Protein AF-A0A194RF14-F1 (afdb_monomer_lite)

pLDDT: mean 74.89, std 20.54, range [43.81, 98.75]

Radius of gyration: 39.24 Å; chains: 1; bounding box: 74×33×107 Å

Structure (mmCIF, N/CA/C/O backbone):
data_AF-A0A194RF14-F1
#
_entry.id   AF-A0A194RF14-F1
#
loop_
_atom_site.group_PDB
_atom_site.id
_atom_site.type_symbol
_atom_site.label_atom_id
_atom_site.label_alt_id
_atom_site.label_comp_id
_atom_site.label_asym_id
_atom_site.label_entity_id
_atom_site.label_seq_id
_atom_site.pdbx_PDB_ins_code
_atom_site.Cartn_x
_atom_site.Cartn_y
_atom_site.Cartn_z
_atom_site.occupancy
_atom_site.B_iso_or_equiv
_atom_site.auth_seq_id
_atom_site.auth_comp_id
_atom_site.auth_asym_id
_atom_site.auth_atom_id
_atom_site.pdbx_PDB_model_num
ATOM 1 N N . MET A 1 1 ? -16.673 3.673 -25.251 1.00 43.94 1 MET A N 1
ATOM 2 C CA . MET A 1 1 ? -16.067 3.123 -26.483 1.00 43.94 1 MET A CA 1
ATOM 3 C C . MET A 1 1 ? -14.647 3.650 -26.541 1.00 43.94 1 MET A C 1
ATOM 5 O O . MET A 1 1 ? -14.428 4.746 -27.032 1.00 43.94 1 MET A O 1
ATOM 9 N N . TRP A 1 2 ? -13.714 2.947 -25.900 1.00 45.69 2 TRP A N 1
ATOM 10 C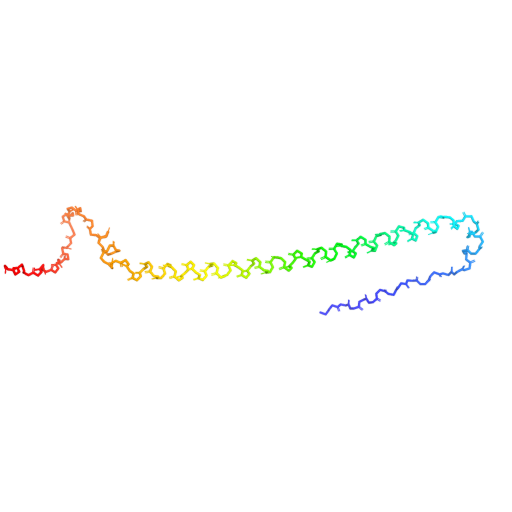 CA . TRP A 1 2 ? -12.306 3.332 -25.919 1.00 45.69 2 TRP A CA 1
ATOM 11 C C . TRP A 1 2 ? -11.752 2.933 -27.279 1.00 45.69 2 TRP A C 1
ATOM 13 O O . TRP A 1 2 ? -11.760 1.755 -27.628 1.00 45.69 2 TRP A O 1
ATOM 23 N N . ASN A 1 3 ? -11.394 3.935 -28.076 1.00 54.03 3 ASN A N 1
ATOM 24 C CA . ASN A 1 3 ? -10.799 3.735 -29.380 1.00 54.03 3 ASN A CA 1
ATOM 25 C C . ASN A 1 3 ? -9.455 3.034 -29.176 1.00 54.03 3 ASN A C 1
ATOM 27 O O . ASN A 1 3 ? -8.518 3.615 -28.631 1.00 54.03 3 ASN A O 1
ATOM 31 N N . MET A 1 4 ? -9.406 1.770 -29.583 1.00 60.00 4 MET A N 1
ATOM 32 C CA . MET A 1 4 ? -8.205 0.968 -29.736 1.00 60.00 4 MET A CA 1
ATOM 33 C C . MET A 1 4 ? -7.421 1.535 -30.917 1.00 60.00 4 MET A C 1
ATOM 35 O O . MET A 1 4 ? -7.409 0.975 -32.008 1.00 60.00 4 MET A O 1
ATOM 39 N N . MET A 1 5 ? -6.822 2.707 -30.716 1.00 58.16 5 MET A N 1
ATOM 40 C CA . MET A 1 5 ? -5.809 3.216 -31.621 1.00 58.16 5 MET A CA 1
ATOM 41 C C . MET A 1 5 ? -4.549 2.408 -31.317 1.00 58.16 5 MET A C 1
ATOM 43 O O . MET A 1 5 ? -3.731 2.772 -30.479 1.00 58.16 5 MET A O 1
ATOM 47 N N . CYS A 1 6 ? -4.447 1.235 -31.937 1.00 58.38 6 CYS A N 1
ATOM 48 C CA . CYS A 1 6 ? -3.158 0.621 -32.196 1.00 58.38 6 CYS A CA 1
ATOM 49 C C . CYS A 1 6 ? -2.379 1.626 -33.051 1.00 58.38 6 CYS A C 1
ATOM 51 O O . CYS A 1 6 ? -2.503 1.611 -34.274 1.00 58.38 6 CYS A O 1
ATOM 53 N N . ASP A 1 7 ? -1.666 2.547 -32.400 1.00 57.06 7 ASP A N 1
ATOM 54 C CA . ASP A 1 7 ? -0.708 3.442 -33.037 1.00 57.06 7 ASP A CA 1
ATOM 55 C C . ASP A 1 7 ? 0.338 2.575 -33.745 1.00 57.06 7 ASP A C 1
ATOM 57 O O . ASP A 1 7 ? 1.277 2.045 -33.150 1.00 57.06 7 ASP A O 1
ATOM 61 N N . VAL A 1 8 ? 0.106 2.364 -35.038 1.00 67.25 8 VAL A N 1
ATOM 62 C CA . VAL A 1 8 ? 1.056 1.768 -35.966 1.00 67.25 8 VAL A CA 1
ATOM 63 C C . VAL A 1 8 ? 2.238 2.722 -36.048 1.00 67.25 8 VAL A C 1
ATOM 65 O O . VAL A 1 8 ? 2.096 3.865 -36.479 1.00 67.25 8 VAL A O 1
ATOM 68 N N . MET A 1 9 ? 3.409 2.253 -35.624 1.00 73.38 9 MET A N 1
ATOM 69 C CA . MET A 1 9 ? 4.653 3.002 -35.777 1.00 73.38 9 MET A CA 1
ATOM 70 C C . MET A 1 9 ? 4.908 3.264 -37.270 1.00 73.38 9 MET A C 1
ATOM 72 O O . MET A 1 9 ? 4.862 2.315 -38.060 1.00 73.38 9 MET A O 1
ATOM 76 N N . PRO A 1 10 ? 5.175 4.512 -37.692 1.00 65.19 10 PRO A N 1
ATOM 77 C CA . PRO A 1 10 ? 5.483 4.789 -39.086 1.00 65.19 10 PRO A CA 1
ATOM 78 C C . PRO A 1 10 ? 6.799 4.105 -39.473 1.00 65.19 10 PRO A C 1
ATOM 80 O O . PRO A 1 10 ? 7.815 4.238 -38.792 1.00 65.19 10 PRO A O 1
ATOM 83 N N . THR A 1 11 ? 6.780 3.364 -40.579 1.00 62.16 11 THR A N 1
ATOM 84 C CA . THR A 1 11 ? 7.974 2.735 -41.148 1.00 62.16 11 THR A CA 1
ATOM 85 C C . THR A 1 11 ? 8.826 3.801 -41.841 1.00 62.16 11 THR A C 1
ATOM 87 O O . THR A 1 11 ? 8.368 4.465 -42.769 1.00 62.16 11 THR A O 1
ATOM 90 N N . ILE A 1 12 ? 10.061 3.986 -41.379 1.00 58.78 12 ILE A N 1
ATOM 91 C CA . ILE A 1 12 ? 11.067 4.882 -41.969 1.00 58.78 12 ILE A CA 1
ATOM 92 C C . ILE A 1 12 ? 11.776 4.192 -43.144 1.00 58.78 12 ILE A C 1
ATOM 94 O O . ILE A 1 12 ? 12.165 3.035 -43.036 1.00 58.78 12 ILE A O 1
ATOM 98 N N . SER A 1 13 ? 11.958 4.902 -44.263 1.00 63.59 13 SER A N 1
ATOM 99 C CA . SER A 1 13 ? 12.644 4.395 -45.463 1.00 63.59 13 SER A CA 1
ATOM 100 C C . SER A 1 13 ? 14.163 4.258 -45.243 1.00 63.59 13 SER A C 1
ATOM 102 O O . SER A 1 13 ? 14.835 5.246 -44.937 1.00 63.59 13 SER A O 1
ATOM 104 N N . GLU A 1 14 ? 14.714 3.055 -45.441 1.00 61.06 14 GLU A N 1
ATOM 105 C CA . GLU A 1 14 ? 16.121 2.698 -45.156 1.00 61.06 14 GLU A CA 1
ATOM 106 C C . GLU A 1 14 ? 17.161 3.308 -46.124 1.00 61.06 14 GLU A C 1
ATOM 108 O O . GLU A 1 14 ? 18.342 3.384 -45.792 1.00 61.06 14 GLU A O 1
ATOM 113 N N . ASP A 1 15 ? 16.758 3.836 -47.284 1.00 57.62 15 ASP A N 1
ATOM 114 C CA . ASP A 1 15 ? 17.706 4.215 -48.352 1.00 57.62 15 ASP A CA 1
ATOM 115 C C . ASP A 1 15 ? 18.609 5.432 -48.055 1.00 57.62 15 ASP A C 1
ATOM 117 O O . ASP A 1 15 ? 19.591 5.667 -48.755 1.00 57.62 15 ASP A O 1
ATOM 121 N N . SER A 1 16 ? 18.331 6.218 -47.009 1.00 56.00 16 SER A N 1
ATOM 122 C CA . SER A 1 16 ? 19.173 7.377 -46.650 1.00 56.00 16 SER A CA 1
ATOM 123 C C . SER A 1 16 ? 20.218 7.084 -45.567 1.00 56.00 16 SER A C 1
ATOM 125 O O . SER A 1 16 ? 21.085 7.928 -45.312 1.00 56.00 16 SER A O 1
ATOM 127 N N . ILE A 1 17 ? 20.123 5.941 -44.872 1.00 57.19 17 ILE A N 1
ATOM 128 C CA . ILE A 1 17 ? 20.907 5.682 -43.653 1.00 57.19 17 ILE A CA 1
ATOM 129 C C . ILE A 1 17 ? 22.262 5.045 -43.951 1.00 57.19 17 ILE A C 1
ATOM 131 O O . ILE A 1 17 ? 23.259 5.436 -43.348 1.00 57.19 17 ILE A O 1
ATOM 135 N N . SER A 1 18 ? 22.351 4.195 -44.976 1.00 56.62 18 SER A N 1
ATOM 136 C CA . SER A 1 18 ? 23.574 3.442 -45.277 1.00 56.62 18 SER A CA 1
ATOM 137 C C . SER A 1 18 ? 24.789 4.307 -45.651 1.00 56.62 18 SER A C 1
ATOM 139 O O . SER A 1 18 ? 25.915 3.856 -45.470 1.00 56.62 18 SER A O 1
ATOM 141 N N . GLN A 1 19 ? 24.605 5.552 -46.117 1.00 54.41 19 GLN A N 1
ATOM 142 C CA . GLN A 1 19 ? 25.721 6.468 -46.423 1.00 54.41 19 GLN A CA 1
ATOM 143 C C . GLN A 1 19 ? 26.216 7.301 -45.226 1.00 54.41 19 GLN A C 1
ATOM 145 O O . GLN A 1 19 ? 27.329 7.818 -45.282 1.00 54.41 19 GLN A O 1
ATOM 150 N N . ARG A 1 20 ? 25.434 7.420 -44.142 1.00 53.31 20 ARG A N 1
ATOM 151 C CA . ARG A 1 20 ? 25.820 8.161 -42.918 1.00 53.31 20 ARG A CA 1
ATOM 152 C C . ARG A 1 20 ? 26.208 7.253 -41.745 1.00 53.31 20 ARG A C 1
ATOM 154 O O . ARG A 1 20 ? 26.893 7.699 -40.827 1.00 53.31 20 ARG A O 1
ATOM 161 N N . SER A 1 21 ? 25.820 5.976 -41.786 1.00 53.59 21 SER A N 1
ATOM 162 C CA . SER A 1 21 ? 26.044 5.007 -40.702 1.00 53.59 21 SER A CA 1
ATOM 163 C C . SER A 1 21 ? 27.517 4.736 -40.374 1.00 53.59 21 SER A C 1
ATOM 165 O O . SER A 1 21 ? 27.817 4.326 -39.255 1.00 53.59 21 SER A O 1
ATOM 167 N N . SER A 1 22 ? 28.461 5.007 -41.283 1.00 54.09 22 SER A N 1
ATOM 168 C CA . SER A 1 22 ? 29.889 4.746 -41.040 1.00 54.09 22 SER A CA 1
ATOM 169 C C . SER A 1 22 ? 30.575 5.740 -40.090 1.00 54.09 22 SER A C 1
ATOM 171 O O . SER A 1 22 ? 31.672 5.446 -39.626 1.00 54.09 22 SER A O 1
ATOM 173 N N . GLN A 1 23 ? 29.967 6.896 -39.783 1.00 55.41 23 GLN A N 1
ATOM 174 C CA . GLN A 1 23 ? 30.468 7.827 -38.750 1.00 55.41 23 GLN A CA 1
ATOM 175 C C . GLN A 1 23 ? 29.668 7.775 -37.438 1.00 55.41 23 GLN A C 1
ATOM 177 O O . GLN A 1 23 ? 30.197 8.174 -36.408 1.00 55.41 23 GLN A O 1
ATOM 182 N N . PHE A 1 24 ? 28.445 7.234 -37.454 1.00 53.69 24 PHE A N 1
ATOM 183 C CA . PHE A 1 24 ? 27.507 7.262 -36.320 1.00 53.69 24 PHE A CA 1
ATOM 184 C C . PHE A 1 24 ? 27.477 5.960 -35.490 1.00 53.69 24 PHE A C 1
ATOM 186 O O . PHE A 1 24 ? 26.838 5.896 -34.445 1.00 53.69 24 PHE A O 1
ATOM 193 N N . SER A 1 25 ? 28.202 4.917 -35.915 1.00 59.31 25 SER A N 1
ATOM 194 C CA . SER A 1 25 ? 28.158 3.576 -35.296 1.00 59.31 25 SER A CA 1
ATOM 195 C C . SER A 1 25 ? 28.549 3.534 -33.804 1.00 59.31 25 SER A C 1
ATOM 197 O O . SER A 1 25 ? 28.192 2.591 -33.107 1.00 59.31 25 SER A O 1
ATOM 199 N N . GLY A 1 26 ? 29.293 4.526 -33.295 1.00 63.12 26 GLY A N 1
ATOM 200 C CA . GLY A 1 26 ? 29.635 4.627 -31.866 1.00 63.12 26 GLY A CA 1
ATOM 201 C C . GLY A 1 26 ? 28.554 5.294 -31.006 1.00 63.12 26 GLY A C 1
ATOM 202 O O . GLY A 1 26 ? 28.514 5.089 -29.795 1.00 63.12 26 GLY A O 1
ATOM 203 N N . GLU A 1 27 ? 27.678 6.077 -31.630 1.00 69.94 27 GLU A N 1
ATOM 204 C CA . GLU A 1 27 ? 26.600 6.817 -30.973 1.00 69.94 27 GLU A CA 1
ATOM 205 C C . GLU A 1 27 ? 25.363 5.920 -30.831 1.00 69.94 27 GLU A C 1
ATOM 207 O O . GLU A 1 27 ? 24.768 5.876 -29.756 1.00 69.94 27 GLU A O 1
ATOM 212 N N . ASP A 1 28 ? 25.061 5.101 -31.847 1.00 71.88 28 ASP A N 1
ATOM 213 C CA . ASP A 1 28 ? 23.995 4.086 -31.796 1.00 71.88 28 ASP A CA 1
ATOM 214 C C . ASP A 1 28 ? 24.190 3.103 -30.627 1.00 71.88 28 ASP A C 1
ATOM 216 O O . ASP A 1 28 ? 23.260 2.861 -29.859 1.00 71.88 28 ASP A O 1
ATOM 220 N N . ALA A 1 29 ? 25.421 2.632 -30.394 1.00 79.44 29 ALA A N 1
ATOM 221 C CA . ALA A 1 29 ? 25.739 1.775 -29.248 1.00 79.44 29 ALA A CA 1
ATOM 222 C C . ALA A 1 29 ? 25.503 2.470 -27.889 1.00 79.44 29 ALA A C 1
ATOM 224 O O . ALA A 1 29 ? 25.128 1.827 -26.907 1.00 79.44 29 ALA A O 1
ATOM 225 N N . ASN A 1 30 ? 25.700 3.792 -27.815 1.00 88.31 30 ASN A N 1
ATOM 226 C CA . ASN A 1 30 ? 25.444 4.569 -26.602 1.00 88.31 30 ASN A CA 1
ATOM 227 C C . ASN A 1 30 ? 23.937 4.705 -26.326 1.00 88.31 30 ASN A C 1
ATOM 229 O O . ASN A 1 30 ? 23.504 4.540 -25.182 1.00 88.31 30 ASN A O 1
ATOM 233 N N . PHE A 1 31 ? 23.135 4.940 -27.369 1.00 91.25 31 PHE A N 1
ATOM 234 C CA . PHE A 1 31 ? 21.674 4.996 -27.264 1.00 91.25 31 PHE A CA 1
ATOM 235 C C . PHE A 1 31 ? 21.060 3.636 -26.923 1.00 91.25 31 PHE A C 1
ATOM 237 O O . PHE A 1 31 ? 20.168 3.570 -26.075 1.00 91.25 31 PHE A O 1
ATOM 244 N N . GLU A 1 32 ? 21.556 2.551 -27.521 1.00 93.88 32 GLU A N 1
ATOM 245 C CA . GLU A 1 32 ? 21.137 1.188 -27.180 1.00 93.88 32 GLU A CA 1
ATOM 246 C C . GLU A 1 32 ? 21.409 0.877 -25.704 1.00 93.88 32 GLU A C 1
ATOM 248 O O . GLU A 1 32 ? 20.530 0.379 -25.000 1.00 93.88 32 GLU A O 1
ATOM 253 N N . GLN A 1 33 ? 22.584 1.243 -25.189 1.00 95.06 33 GLN A N 1
ATOM 254 C CA . GLN A 1 33 ? 22.926 0.992 -23.791 1.00 95.06 33 GLN A CA 1
ATOM 255 C C . GLN A 1 33 ? 22.095 1.833 -22.808 1.00 95.06 33 GLN A C 1
ATOM 257 O O . GLN A 1 33 ? 21.693 1.330 -21.755 1.00 95.06 33 GLN A O 1
ATOM 262 N N . LEU A 1 34 ? 21.774 3.083 -23.161 1.00 96.12 34 LEU A N 1
ATOM 263 C CA . LEU A 1 34 ? 20.834 3.906 -22.396 1.00 96.12 34 LEU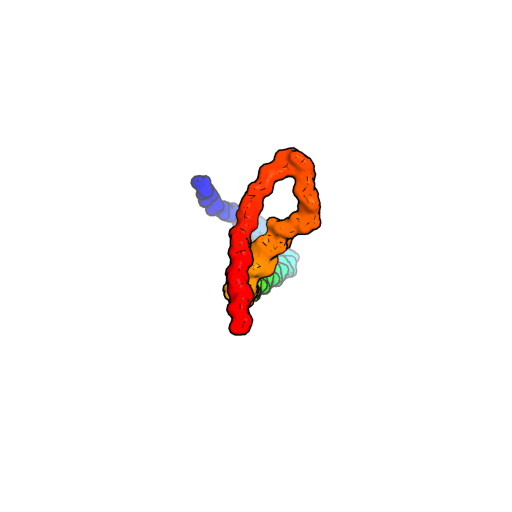 A CA 1
ATOM 264 C C . LEU A 1 34 ? 19.432 3.284 -22.383 1.00 96.12 34 LEU A C 1
ATOM 266 O O . LEU A 1 34 ? 18.787 3.251 -21.336 1.00 96.12 34 LEU A O 1
ATOM 270 N N . MET A 1 35 ? 18.968 2.774 -23.526 1.00 96.44 35 MET A N 1
ATOM 271 C CA . MET A 1 35 ? 17.671 2.109 -23.627 1.00 96.44 35 MET A CA 1
ATOM 272 C C . MET A 1 35 ? 17.611 0.874 -22.725 1.00 96.44 35 MET A C 1
ATOM 274 O O . MET A 1 35 ? 16.646 0.727 -21.980 1.00 96.44 35 MET A O 1
ATOM 278 N N . VAL A 1 36 ? 18.650 0.032 -22.731 1.00 96.75 36 VAL A N 1
ATOM 279 C CA . VAL A 1 36 ? 18.747 -1.130 -21.831 1.00 96.75 36 VAL A CA 1
ATOM 280 C C . VAL A 1 36 ? 18.697 -0.688 -20.367 1.00 96.75 36 VAL A C 1
ATOM 282 O O . VAL A 1 36 ? 17.868 -1.192 -19.614 1.00 96.75 36 VAL A O 1
ATOM 285 N N . SER A 1 37 ? 19.492 0.317 -19.978 1.00 96.75 37 SER A N 1
ATOM 286 C CA . SER A 1 37 ? 19.493 0.839 -18.601 1.00 96.75 37 SER A CA 1
ATOM 287 C C . SER A 1 37 ? 18.115 1.349 -18.171 1.00 96.75 37 SER A C 1
ATOM 289 O O . SER A 1 37 ? 17.664 1.063 -17.064 1.00 96.75 37 SER A O 1
ATOM 291 N N . MET A 1 38 ? 17.419 2.077 -19.046 1.00 98.06 38 MET A N 1
ATOM 292 C CA . MET A 1 38 ? 16.079 2.602 -18.765 1.00 98.06 38 MET A CA 1
ATOM 293 C C . MET A 1 38 ? 15.031 1.489 -18.629 1.00 98.06 38 MET A C 1
ATOM 295 O O . MET A 1 38 ? 14.137 1.584 -17.786 1.00 98.06 38 MET A O 1
ATOM 299 N N . LEU A 1 39 ? 15.126 0.430 -19.440 1.00 98.38 39 LEU A N 1
ATOM 300 C CA . LEU A 1 39 ? 14.245 -0.735 -19.330 1.00 98.38 39 LEU A CA 1
ATOM 301 C C . LEU A 1 39 ? 14.502 -1.503 -18.026 1.00 98.38 39 LEU A C 1
ATOM 303 O O . LEU A 1 39 ? 13.543 -1.833 -17.329 1.00 98.38 39 LEU A O 1
ATOM 307 N N . ASP A 1 40 ? 15.767 -1.692 -17.648 1.00 98.31 40 ASP A N 1
ATOM 308 C CA . ASP A 1 40 ? 16.148 -2.337 -16.388 1.00 98.31 40 ASP A CA 1
ATOM 309 C C . ASP A 1 40 ? 15.678 -1.532 -15.168 1.00 98.31 40 ASP A C 1
ATOM 311 O O . ASP A 1 40 ? 15.196 -2.091 -14.181 1.00 98.31 40 ASP A O 1
ATOM 315 N N . GLU A 1 41 ? 15.813 -0.205 -15.212 1.00 98.56 41 GLU A N 1
ATOM 316 C CA . GLU A 1 41 ? 15.324 0.681 -14.155 1.00 98.56 41 GLU A CA 1
ATOM 317 C C . GLU A 1 41 ? 13.802 0.643 -14.045 1.00 98.56 41 GLU A C 1
ATOM 319 O O . GLU A 1 41 ? 13.275 0.525 -12.936 1.00 98.56 41 GLU A O 1
ATOM 324 N N . ARG A 1 42 ? 13.085 0.670 -15.174 1.00 98.25 42 ARG A N 1
ATOM 325 C CA . ARG A 1 42 ? 11.632 0.478 -15.190 1.00 98.25 42 ARG A CA 1
ATOM 326 C C . ARG A 1 42 ? 11.257 -0.856 -14.550 1.00 98.25 42 ARG A C 1
ATOM 328 O O . ARG A 1 42 ? 10.353 -0.878 -13.719 1.00 98.25 42 ARG A O 1
ATOM 335 N N . ASP A 1 43 ? 11.932 -1.944 -14.906 1.00 98.56 43 ASP A N 1
ATOM 336 C CA . ASP A 1 43 ? 11.613 -3.276 -14.386 1.00 98.56 43 ASP A CA 1
ATOM 337 C C . ASP A 1 43 ? 11.862 -3.356 -12.871 1.00 98.56 43 ASP A C 1
ATOM 339 O O . ASP A 1 43 ? 11.006 -3.847 -12.132 1.00 98.56 43 ASP A O 1
ATOM 343 N N . LYS A 1 44 ? 12.951 -2.754 -12.375 1.00 98.56 44 LYS A N 1
ATOM 344 C CA . LYS A 1 44 ? 13.206 -2.598 -10.929 1.00 98.56 44 LYS A CA 1
ATOM 345 C C . LYS A 1 44 ? 12.127 -1.775 -10.226 1.00 98.56 44 LYS A C 1
ATOM 347 O O . LYS A 1 44 ? 11.711 -2.124 -9.122 1.00 98.56 44 LYS A O 1
ATOM 352 N N . LEU A 1 45 ? 11.676 -0.678 -10.836 1.00 98.75 45 LEU A N 1
ATOM 353 C CA . LEU A 1 45 ? 10.614 0.161 -10.274 1.00 98.75 45 LEU A CA 1
ATOM 354 C C . LEU A 1 45 ? 9.274 -0.578 -10.232 1.00 98.75 45 LEU A C 1
ATOM 356 O O . LEU A 1 45 ? 8.546 -0.454 -9.248 1.00 98.75 45 LEU A O 1
ATOM 360 N N . VAL A 1 46 ? 8.955 -1.359 -11.265 1.00 98.69 46 VAL A N 1
ATOM 361 C CA . VAL A 1 46 ? 7.745 -2.191 -11.306 1.00 98.69 46 VAL A CA 1
ATOM 362 C C . VAL A 1 46 ? 7.784 -3.259 -10.216 1.00 98.69 46 VAL A C 1
ATOM 364 O O . VAL A 1 46 ? 6.771 -3.461 -9.547 1.00 98.69 46 VAL A O 1
ATOM 367 N N . GLU A 1 47 ? 8.931 -3.901 -9.995 1.00 98.56 47 GLU A N 1
ATOM 368 C CA . GLU A 1 47 ? 9.071 -4.893 -8.926 1.00 98.56 47 GLU A CA 1
ATOM 369 C C . GLU A 1 47 ? 8.933 -4.251 -7.538 1.00 98.56 47 GLU A C 1
ATOM 371 O O . GLU A 1 47 ? 8.106 -4.679 -6.737 1.00 98.56 47 GLU A O 1
ATOM 376 N N . SER A 1 48 ? 9.618 -3.131 -7.294 1.00 98.44 48 SER A N 1
ATOM 377 C CA . SER A 1 48 ? 9.487 -2.359 -6.048 1.00 98.44 48 SER A CA 1
ATOM 378 C C . SER A 1 48 ? 8.045 -1.890 -5.790 1.00 98.44 48 SER A C 1
ATOM 380 O O . SER A 1 48 ? 7.541 -1.938 -4.663 1.00 98.44 48 SER A O 1
ATOM 382 N N . LEU A 1 49 ? 7.322 -1.483 -6.838 1.00 98.75 49 LEU A N 1
ATOM 383 C CA . LEU A 1 49 ? 5.908 -1.131 -6.726 1.00 98.75 49 LEU A CA 1
ATOM 384 C C . LEU A 1 49 ? 5.052 -2.337 -6.310 1.00 98.75 49 LEU A C 1
ATOM 386 O O . LEU A 1 49 ? 4.172 -2.193 -5.464 1.00 98.75 49 LEU A O 1
ATOM 390 N N . ARG A 1 50 ? 5.313 -3.524 -6.864 1.00 98.69 50 ARG A N 1
ATOM 391 C CA . ARG A 1 50 ? 4.597 -4.751 -6.480 1.00 98.69 50 ARG A CA 1
ATOM 392 C C . ARG A 1 50 ? 4.880 -5.144 -5.035 1.00 98.69 50 ARG A C 1
ATOM 394 O O . ARG A 1 50 ? 3.935 -5.375 -4.284 1.00 98.69 50 ARG A O 1
ATOM 401 N N . GLU A 1 51 ? 6.144 -5.128 -4.620 1.00 98.62 51 GLU A N 1
ATOM 402 C CA . GLU A 1 51 ? 6.538 -5.424 -3.237 1.00 98.62 51 GLU A CA 1
ATOM 403 C C . GLU A 1 51 ? 5.890 -4.449 -2.240 1.00 98.62 51 GLU A C 1
ATOM 405 O O . GLU A 1 51 ? 5.393 -4.841 -1.182 1.00 98.62 51 GLU A O 1
ATOM 410 N N . THR A 1 52 ? 5.861 -3.152 -2.562 1.00 98.56 52 THR A N 1
ATOM 411 C CA . THR A 1 52 ? 5.219 -2.150 -1.696 1.00 98.56 52 THR A CA 1
ATOM 412 C C . THR A 1 52 ? 3.703 -2.327 -1.621 1.00 98.56 52 THR A C 1
ATOM 414 O O . THR A 1 52 ? 3.139 -2.164 -0.537 1.00 98.56 52 THR A O 1
ATOM 417 N N . GLN A 1 53 ? 3.045 -2.705 -2.720 1.00 98.69 53 GLN A N 1
ATOM 418 C CA . GLN A 1 53 ? 1.615 -3.032 -2.738 1.00 98.69 53 GLN A CA 1
ATOM 419 C C . GLN A 1 53 ? 1.293 -4.273 -1.898 1.00 98.69 53 GLN A C 1
ATOM 421 O O . GLN A 1 53 ? 0.317 -4.256 -1.147 1.00 98.69 53 GLN A O 1
ATOM 426 N N . GLU A 1 54 ? 2.117 -5.319 -1.965 1.00 98.69 54 GLU A N 1
ATOM 427 C CA . GLU A 1 54 ? 1.956 -6.517 -1.133 1.00 98.69 54 GLU A CA 1
ATOM 428 C C . GLU A 1 54 ? 2.091 -6.177 0.358 1.00 98.69 54 GLU A C 1
ATOM 430 O O . GLU A 1 54 ? 1.204 -6.483 1.157 1.00 98.69 54 GLU A O 1
ATOM 435 N N . ARG A 1 55 ? 3.139 -5.431 0.730 1.00 98.38 55 ARG A N 1
ATOM 436 C CA . ARG A 1 55 ? 3.347 -4.969 2.114 1.00 98.38 55 ARG A CA 1
ATOM 437 C C . ARG A 1 55 ? 2.211 -4.084 2.626 1.00 98.38 55 ARG A C 1
ATOM 439 O O . ARG A 1 55 ? 1.881 -4.129 3.817 1.00 98.38 55 ARG A O 1
ATOM 446 N N . LEU A 1 56 ? 1.637 -3.254 1.754 1.00 98.69 56 LEU A N 1
ATOM 447 C CA . LEU A 1 56 ? 0.467 -2.444 2.080 1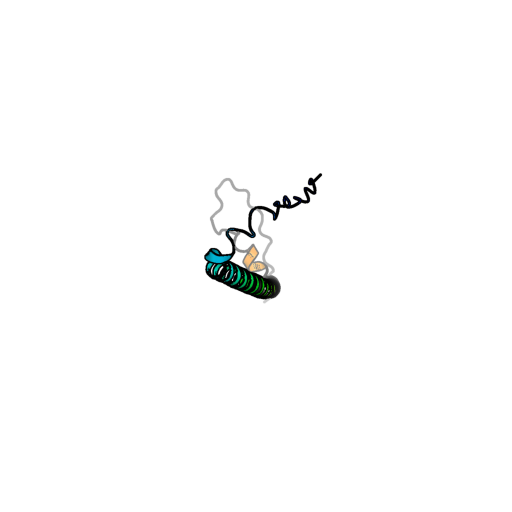.00 98.69 56 LEU A CA 1
ATOM 448 C C . LEU A 1 56 ? -0.743 -3.340 2.358 1.00 98.69 56 LEU A C 1
ATOM 450 O O . LEU A 1 56 ? -1.358 -3.197 3.412 1.00 98.69 56 LEU A O 1
ATOM 454 N N . ASN A 1 57 ? -1.032 -4.295 1.472 1.00 98.62 57 ASN A N 1
ATOM 455 C CA . ASN A 1 57 ? -2.136 -5.238 1.639 1.00 98.62 57 ASN A CA 1
ATOM 456 C C . ASN A 1 57 ? -2.012 -6.043 2.947 1.00 98.62 57 ASN A C 1
ATOM 458 O O . ASN A 1 57 ? -2.973 -6.134 3.711 1.00 98.62 57 ASN A O 1
ATOM 462 N N . ASP A 1 58 ? -0.819 -6.542 3.272 1.00 98.62 58 ASP A N 1
ATOM 463 C CA . ASP A 1 58 ? -0.555 -7.219 4.549 1.00 98.62 58 ASP A CA 1
ATOM 464 C C . ASP A 1 58 ? -0.842 -6.319 5.758 1.00 98.62 58 ASP A C 1
ATOM 466 O O . ASP A 1 58 ? -1.400 -6.759 6.769 1.00 98.62 58 ASP A O 1
ATOM 470 N N . SER A 1 59 ? -0.470 -5.042 5.663 1.00 98.38 59 SER A N 1
ATOM 471 C CA . SER A 1 59 ? -0.715 -4.065 6.726 1.00 98.38 59 SER A CA 1
ATOM 472 C C . SER A 1 59 ? -2.207 -3.759 6.878 1.00 98.38 59 SER A C 1
ATOM 474 O O . SER A 1 59 ? -2.691 -3.655 8.005 1.00 98.38 59 SER A O 1
ATOM 476 N N . GLU A 1 60 ? -2.956 -3.673 5.777 1.00 98.69 60 GLU A N 1
ATOM 477 C CA . GLU A 1 60 ? -4.413 -3.500 5.791 1.00 98.69 60 GLU A CA 1
ATOM 478 C C . GLU A 1 60 ? -5.138 -4.706 6.400 1.00 98.69 60 GLU A C 1
ATOM 480 O O . GLU A 1 60 ? -6.111 -4.533 7.138 1.00 98.69 60 GLU A O 1
ATOM 485 N N . VAL A 1 61 ? -4.673 -5.929 6.128 1.00 98.62 61 VAL A N 1
ATOM 486 C CA . VAL A 1 61 ? -5.214 -7.142 6.762 1.00 98.62 61 VAL A CA 1
ATOM 487 C C . VAL A 1 61 ? -4.991 -7.093 8.273 1.00 98.62 61 VAL A C 1
ATOM 489 O O . VAL A 1 61 ? -5.946 -7.246 9.036 1.00 98.62 61 VAL A O 1
ATOM 492 N N . ARG A 1 62 ? -3.764 -6.786 8.714 1.00 98.38 62 ARG A N 1
ATOM 493 C CA . ARG A 1 62 ? -3.444 -6.643 10.145 1.00 98.38 62 ARG A CA 1
ATOM 494 C C . ARG A 1 62 ? -4.270 -5.550 10.814 1.00 98.38 62 ARG A C 1
ATOM 496 O O . ARG A 1 62 ? -4.746 -5.753 11.928 1.00 98.38 62 ARG A O 1
ATOM 503 N N . LEU A 1 63 ? -4.466 -4.416 10.140 1.00 98.50 63 LEU A N 1
ATOM 504 C CA . LEU A 1 63 ? -5.320 -3.335 10.629 1.00 98.50 63 LEU A CA 1
ATOM 505 C C . LEU A 1 63 ? -6.738 -3.852 10.901 1.00 98.50 63 LEU A C 1
ATOM 507 O O . LEU A 1 63 ? -7.241 -3.677 12.008 1.00 98.50 63 LEU A O 1
ATOM 511 N N . LYS A 1 64 ? -7.349 -4.547 9.933 1.00 98.56 64 LYS A N 1
ATOM 512 C CA . LYS A 1 64 ? -8.702 -5.108 10.080 1.00 98.56 64 LYS A CA 1
ATOM 513 C C . LYS A 1 64 ? -8.799 -6.087 11.246 1.00 98.56 64 LYS A C 1
ATOM 515 O O . LYS A 1 64 ? -9.824 -6.129 11.921 1.00 98.56 64 LYS A O 1
ATOM 520 N N . ASP A 1 65 ? -7.767 -6.889 11.487 1.00 98.38 65 ASP A N 1
ATOM 521 C CA . ASP A 1 65 ? -7.770 -7.835 12.604 1.00 98.38 65 ASP A CA 1
ATOM 522 C C . ASP A 1 65 ? -7.666 -7.121 13.958 1.00 98.38 65 ASP A C 1
ATOM 524 O O . ASP A 1 65 ? -8.460 -7.407 14.856 1.00 98.38 65 ASP A O 1
ATOM 528 N N . VAL A 1 66 ? -6.804 -6.106 14.073 1.00 98.31 66 VAL A N 1
ATOM 529 C CA . VAL A 1 66 ? -6.727 -5.252 15.271 1.00 98.31 66 VAL A CA 1
ATOM 530 C C . VAL A 1 66 ? -8.040 -4.494 15.510 1.00 98.31 66 VAL A C 1
ATOM 532 O O . VAL A 1 66 ? -8.477 -4.353 16.652 1.00 98.31 66 VAL A O 1
ATOM 535 N N . GLU A 1 67 ? -8.722 -4.036 14.458 1.00 98.44 67 GLU A N 1
ATOM 536 C CA . GLU A 1 67 ? -10.044 -3.409 14.582 1.00 98.44 67 GLU A CA 1
ATOM 537 C C . GLU A 1 67 ? -11.101 -4.382 15.114 1.00 98.44 67 GLU A C 1
ATOM 539 O O . GLU A 1 67 ? -11.870 -4.022 16.009 1.00 98.44 67 GLU A O 1
ATOM 544 N N . LYS A 1 68 ? -11.113 -5.634 14.637 1.00 98.31 68 LYS A N 1
ATOM 545 C CA . LYS A 1 68 ? -12.005 -6.674 15.179 1.00 98.31 68 LYS A CA 1
ATOM 546 C C . LYS A 1 68 ? -11.713 -6.953 16.651 1.00 98.31 68 LYS A C 1
ATOM 548 O O . LYS A 1 68 ? -12.654 -7.122 17.432 1.00 98.31 68 LYS A O 1
ATOM 553 N N . GLU A 1 69 ? -10.439 -7.014 17.038 1.00 98.12 69 GLU A N 1
ATOM 554 C CA . GLU A 1 69 ? -10.033 -7.195 18.434 1.00 98.12 69 GLU A CA 1
ATOM 555 C C . GLU A 1 69 ? -10.491 -6.021 19.301 1.00 98.12 69 GLU A C 1
ATOM 557 O O . GLU A 1 69 ? -11.129 -6.243 20.332 1.00 98.12 69 GLU A O 1
ATOM 562 N N . ARG A 1 70 ? -10.270 -4.779 18.851 1.00 97.81 70 ARG A N 1
ATOM 563 C CA . ARG A 1 70 ? -10.784 -3.567 19.507 1.00 97.81 70 ARG A CA 1
ATOM 564 C C . ARG A 1 70 ? -12.295 -3.654 19.707 1.00 97.81 70 ARG A C 1
ATOM 566 O O . ARG A 1 70 ? -12.771 -3.452 20.822 1.00 97.81 70 ARG A O 1
ATOM 573 N N . ASP A 1 71 ? -13.050 -3.992 18.666 1.00 97.56 71 ASP A N 1
ATOM 574 C CA . ASP A 1 71 ? -14.514 -4.069 18.731 1.00 97.56 71 ASP A CA 1
ATOM 575 C C . ASP A 1 71 ? -14.996 -5.213 19.634 1.00 97.56 71 ASP A C 1
ATOM 577 O O . ASP A 1 71 ? -16.044 -5.115 20.280 1.00 97.56 71 ASP A O 1
ATOM 581 N N . SER A 1 72 ? -14.250 -6.318 19.687 1.00 96.94 72 SER A N 1
ATOM 582 C CA . SER A 1 72 ? -14.488 -7.419 20.624 1.00 96.94 72 SER A CA 1
ATOM 583 C C . SER A 1 72 ? -14.273 -6.967 22.068 1.00 96.94 72 SER A C 1
ATOM 585 O O . SER A 1 72 ? -15.168 -7.126 22.901 1.00 96.94 72 SER A O 1
ATOM 587 N N . LEU A 1 73 ? -13.136 -6.330 22.357 1.00 95.94 73 LEU A N 1
ATOM 588 C CA . LEU A 1 73 ? -12.816 -5.798 23.681 1.00 95.94 73 LEU A CA 1
ATOM 589 C C . LEU A 1 73 ? -13.823 -4.729 24.111 1.00 95.94 73 LEU A C 1
ATOM 591 O O . LEU A 1 73 ? -14.301 -4.751 25.242 1.00 95.94 73 LEU A O 1
ATOM 595 N N . GLN A 1 74 ? -14.222 -3.838 23.206 1.00 94.25 74 GLN A N 1
ATOM 596 C CA . GLN A 1 74 ? -15.207 -2.801 23.497 1.00 94.25 74 GLN A CA 1
ATOM 597 C C . GLN A 1 74 ? -16.582 -3.392 23.828 1.00 94.25 74 GLN A C 1
ATOM 599 O O . GLN A 1 74 ? -17.239 -2.933 24.766 1.00 94.25 74 GLN A O 1
ATOM 604 N N . ARG A 1 75 ? -16.999 -4.457 23.131 1.00 94.19 75 ARG A N 1
ATOM 605 C CA . ARG A 1 75 ? -18.209 -5.214 23.487 1.00 94.19 75 ARG A CA 1
ATOM 606 C C . ARG A 1 75 ? -18.082 -5.893 24.848 1.00 94.19 75 ARG A C 1
ATOM 608 O O . ARG A 1 75 ? -19.037 -5.852 25.619 1.00 94.19 75 ARG A O 1
ATOM 615 N N . GLN A 1 76 ? -16.927 -6.475 25.169 1.00 93.69 76 GLN A N 1
ATOM 616 C CA . GLN A 1 76 ? -16.688 -7.067 26.489 1.00 93.69 76 GLN A CA 1
ATOM 617 C C . GLN A 1 76 ? -16.760 -6.014 27.598 1.00 93.69 76 GLN A C 1
ATOM 619 O O . GLN A 1 76 ? -17.423 -6.247 28.606 1.00 93.69 76 GLN A O 1
ATOM 624 N N . ILE A 1 77 ? -16.149 -4.843 27.406 1.00 90.56 77 ILE A N 1
ATOM 625 C CA . ILE A 1 77 ? -16.236 -3.725 28.354 1.00 90.56 77 ILE A CA 1
ATOM 626 C C . ILE A 1 77 ? -17.697 -3.309 28.539 1.00 90.56 77 ILE A C 1
ATOM 628 O O . ILE A 1 77 ? -18.163 -3.222 29.671 1.00 90.56 77 ILE A O 1
ATOM 632 N N . ALA A 1 78 ? -18.445 -3.113 27.450 1.00 87.69 78 ALA A N 1
ATOM 633 C CA . ALA A 1 78 ? -19.855 -2.729 27.518 1.00 87.69 78 ALA A CA 1
ATOM 634 C C . ALA A 1 78 ? -20.731 -3.777 28.229 1.00 87.69 78 ALA A C 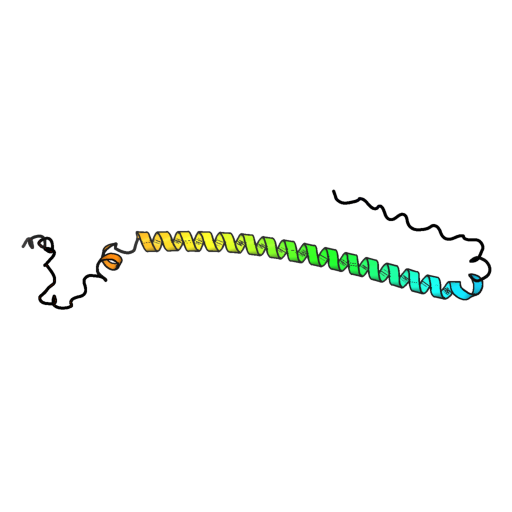1
ATOM 636 O O . ALA A 1 78 ? -21.673 -3.412 28.930 1.00 87.69 78 ALA A O 1
ATOM 637 N N . ALA A 1 79 ? -20.419 -5.066 28.070 1.00 87.62 79 ALA A N 1
ATOM 638 C CA . ALA A 1 79 ? -21.136 -6.159 28.724 1.00 87.62 79 ALA A CA 1
ATOM 639 C C . ALA A 1 79 ? -20.799 -6.294 30.220 1.00 87.62 79 ALA A C 1
ATOM 641 O O . ALA A 1 79 ? -21.663 -6.681 31.005 1.00 87.62 79 ALA A O 1
ATOM 642 N N . ASN A 1 80 ? -19.561 -5.981 30.614 1.00 83.44 80 ASN A N 1
ATOM 643 C CA . ASN A 1 80 ? -19.092 -6.114 31.995 1.00 83.44 80 ASN A CA 1
ATOM 644 C C . ASN A 1 80 ? -19.238 -4.822 32.812 1.00 83.44 80 ASN A C 1
ATOM 646 O O . ASN A 1 80 ? -19.154 -4.864 34.040 1.00 83.44 80 ASN A O 1
ATOM 650 N N . LEU A 1 81 ? -19.480 -3.675 32.170 1.00 79.06 81 LEU A N 1
ATOM 651 C CA . LEU A 1 81 ? -19.772 -2.442 32.885 1.00 79.06 81 LEU A CA 1
ATOM 652 C C . LEU A 1 81 ? -21.219 -2.489 33.413 1.00 79.06 81 LEU A C 1
ATOM 654 O O . LEU A 1 81 ? -22.155 -2.694 32.635 1.00 79.06 81 LEU A O 1
ATOM 658 N N . PRO A 1 82 ? -21.453 -2.275 34.720 1.00 64.12 82 PRO A N 1
ATOM 659 C CA . PRO A 1 82 ? -22.802 -2.282 35.266 1.00 64.12 82 PRO A CA 1
ATOM 660 C C . PRO A 1 82 ? -23.662 -1.227 34.561 1.00 64.12 82 PRO A C 1
ATOM 662 O O . PRO A 1 82 ? -23.336 -0.038 34.591 1.00 64.12 82 PRO A O 1
ATOM 665 N N . GLN A 1 83 ? -24.807 -1.634 33.995 1.00 60.34 83 GLN A N 1
ATOM 666 C CA . GLN A 1 83 ? -25.759 -0.743 33.299 1.00 60.34 83 GLN A CA 1
ATOM 667 C C . GLN A 1 83 ? -26.162 0.497 34.124 1.00 60.34 83 GLN A C 1
ATOM 669 O O . GLN A 1 83 ? -26.629 1.495 33.575 1.00 60.34 83 GLN A O 1
ATOM 674 N N . ARG A 1 84 ? -25.983 0.442 35.451 1.00 48.66 84 ARG A N 1
ATOM 675 C CA . ARG A 1 84 ? -26.245 1.546 36.375 1.00 48.66 84 ARG A CA 1
ATOM 676 C C . ARG A 1 84 ? -25.311 2.741 36.180 1.00 48.66 84 ARG A C 1
ATOM 678 O O . ARG A 1 84 ? -25.796 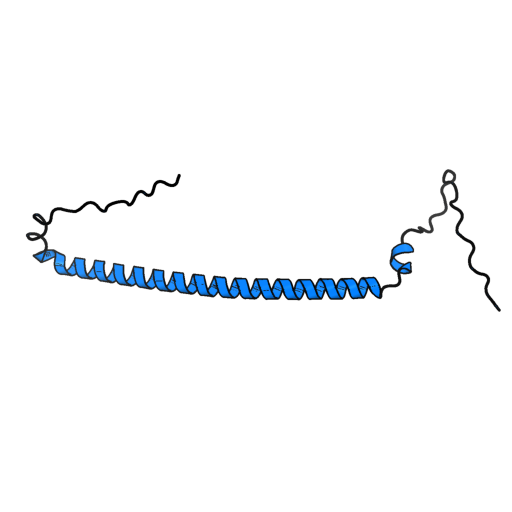3.853 36.308 1.00 48.66 84 ARG A O 1
ATOM 685 N N . LEU A 1 85 ? -24.040 2.571 35.812 1.00 54.72 85 LEU A N 1
ATOM 686 C CA . LEU A 1 85 ? -23.126 3.716 35.650 1.00 54.72 85 LEU A CA 1
ATOM 687 C C . LEU A 1 85 ? -23.480 4.582 34.430 1.00 54.72 85 LEU A C 1
ATOM 689 O O . LEU A 1 85 ? -23.337 5.798 34.476 1.00 54.72 85 LEU A O 1
ATOM 693 N N . VAL A 1 86 ? -24.023 3.969 33.374 1.00 54.28 86 VAL A N 1
ATOM 694 C CA . VAL A 1 86 ? -24.440 4.664 32.141 1.00 54.28 86 VAL A CA 1
ATOM 695 C C . VAL A 1 86 ? -25.795 5.369 32.300 1.00 54.28 86 VAL A C 1
ATOM 697 O O . VAL A 1 86 ? -26.054 6.366 31.637 1.00 54.28 86 VAL A O 1
ATOM 700 N N . LYS A 1 87 ? -26.662 4.867 33.194 1.00 51.75 87 LYS A N 1
ATOM 701 C CA . LYS A 1 87 ? -28.003 5.427 33.450 1.00 51.75 87 LYS A CA 1
ATOM 702 C C . LYS A 1 87 ? -28.073 6.375 34.655 1.00 51.75 87 LYS A C 1
ATOM 704 O O . LYS A 1 87 ? -29.031 7.129 34.748 1.00 51.75 87 LYS A O 1
ATOM 709 N N . HIS A 1 88 ? -27.092 6.365 35.564 1.00 44.22 88 HIS A N 1
ATOM 710 C CA . HIS A 1 88 ? -27.109 7.214 36.768 1.00 44.22 88 HIS A CA 1
ATOM 711 C C . HIS A 1 88 ? -26.466 8.601 36.602 1.00 44.22 88 HIS A C 1
ATOM 713 O O . HIS A 1 88 ? -26.575 9.410 37.517 1.00 44.22 88 HIS A O 1
ATOM 719 N N . VAL A 1 89 ? -25.833 8.915 35.466 1.00 49.69 89 VAL A N 1
ATOM 720 C CA . VAL A 1 89 ? -25.204 10.239 35.252 1.00 49.69 89 VAL A CA 1
ATOM 721 C C . VAL A 1 89 ? -26.177 11.280 34.665 1.00 49.69 89 VAL A C 1
ATOM 723 O O . VAL A 1 89 ? -25.823 12.444 34.523 1.00 49.69 89 VAL A O 1
ATOM 726 N N . VAL A 1 90 ? -27.445 10.926 34.418 1.00 52.69 90 VAL A N 1
ATOM 727 C CA . VAL A 1 90 ? -28.513 11.903 34.111 1.00 52.69 90 VAL A CA 1
ATOM 728 C C . VAL A 1 90 ? -29.667 11.752 35.104 1.00 52.69 90 VAL A C 1
ATOM 730 O O . VAL A 1 90 ? -30.822 11.563 34.746 1.00 52.69 90 VAL A O 1
ATOM 733 N N . CYS A 1 91 ? -29.336 11.824 36.388 1.00 48.06 91 CYS A N 1
ATOM 734 C CA . CYS A 1 91 ? -30.271 12.223 37.435 1.00 48.06 91 CYS A CA 1
ATOM 735 C C . CYS A 1 91 ? -29.587 13.371 38.176 1.00 48.06 91 CYS A C 1
ATOM 737 O O . CYS A 1 91 ? -29.067 13.189 39.275 1.00 48.06 91 CYS A O 1
ATOM 739 N N . ASP A 1 92 ? -29.461 14.512 37.498 1.00 43.81 92 ASP A N 1
ATOM 740 C CA . ASP A 1 92 ? -28.849 15.711 38.057 1.00 43.81 92 ASP A CA 1
ATOM 741 C C . ASP A 1 92 ? -29.566 16.064 39.370 1.00 43.81 92 ASP A C 1
ATOM 743 O O . ASP A 1 92 ? -30.771 16.307 39.405 1.00 43.81 92 ASP A O 1
ATOM 747 N N . THR A 1 93 ? -28.811 16.063 40.464 1.00 52.06 93 THR A N 1
ATOM 748 C CA . THR A 1 93 ? -29.185 16.483 41.822 1.00 52.06 93 THR A CA 1
ATOM 749 C C . THR A 1 93 ? -29.435 17.993 41.917 1.00 52.06 93 THR A C 1
ATOM 751 O O . THR A 1 93 ? -29.140 18.625 42.934 1.00 52.06 93 THR A O 1
ATOM 754 N N . ARG A 1 94 ? -29.968 18.615 40.864 1.00 54.88 94 ARG A N 1
ATOM 755 C CA . ARG A 1 94 ? -30.359 20.017 40.889 1.00 54.88 94 ARG A CA 1
ATOM 756 C C . ARG A 1 94 ? -31.807 20.104 41.343 1.00 54.88 94 ARG A C 1
ATOM 758 O O . ARG A 1 94 ? -32.701 19.571 40.700 1.00 54.88 94 ARG A O 1
ATOM 765 N N . SER A 1 95 ? -32.009 20.776 42.476 1.00 54.59 95 SER A N 1
ATOM 766 C CA . SER A 1 95 ? -33.325 21.098 43.035 1.00 54.59 95 SER A CA 1
ATOM 767 C C . SER A 1 95 ? -34.319 21.489 41.923 1.00 54.59 95 SER A C 1
ATOM 769 O O . SER A 1 95 ? -33.968 22.356 41.110 1.00 54.59 95 SER A O 1
ATOM 771 N N . PRO A 1 96 ? -35.516 20.871 41.851 1.00 54.12 96 PRO A N 1
ATOM 772 C CA . PRO A 1 96 ? -36.465 21.144 40.782 1.00 54.12 96 PRO A CA 1
ATOM 773 C C . PRO A 1 96 ? -36.832 22.627 40.776 1.00 54.12 96 PRO A C 1
ATOM 775 O O . PRO A 1 96 ? -37.128 23.219 41.819 1.00 54.12 96 PRO A O 1
ATOM 778 N N . ARG A 1 97 ? -36.803 23.255 39.595 1.00 63.09 97 ARG A N 1
ATOM 779 C CA . ARG A 1 97 ? -37.342 24.611 39.462 1.00 63.09 97 ARG A CA 1
ATOM 780 C C . ARG A 1 97 ? -38.861 24.562 39.670 1.00 63.09 97 ARG A C 1
ATOM 782 O O . ARG A 1 97 ? -39.475 23.566 39.301 1.00 63.09 97 ARG A O 1
ATOM 789 N N . PRO A 1 98 ? -39.492 25.632 40.189 1.00 57.12 98 PRO A N 1
ATOM 790 C CA . PRO A 1 98 ? -40.894 25.609 40.634 1.00 57.12 98 PRO A CA 1
ATOM 791 C C . PRO A 1 98 ? -41.948 25.253 39.571 1.00 57.12 98 PRO A C 1
ATOM 793 O O . PRO A 1 98 ? -43.119 25.121 39.906 1.00 57.12 98 PRO A O 1
ATOM 796 N N . TRP A 1 99 ? -41.562 25.150 38.299 1.00 52.56 99 TRP A N 1
ATOM 797 C CA . TRP A 1 99 ? -42.452 24.862 37.176 1.00 52.56 99 TRP A CA 1
ATOM 798 C C . TRP A 1 99 ? -42.299 23.438 36.613 1.00 52.56 99 TRP A C 1
ATOM 800 O O . TRP A 1 99 ? -43.042 23.078 35.703 1.00 52.56 99 TRP A O 1
ATOM 810 N N . GLU A 1 100 ? -41.374 22.620 37.127 1.00 51.81 100 GLU A N 1
ATOM 811 C CA . GLU A 1 100 ? -41.199 21.239 36.661 1.00 51.81 100 GLU A CA 1
ATOM 812 C C . GLU A 1 100 ? -42.088 20.259 37.439 1.00 51.81 100 GLU A C 1
ATOM 814 O O . GLU A 1 100 ? -42.112 20.242 38.670 1.00 51.81 100 GLU A O 1
ATOM 819 N N . VAL A 1 101 ? -42.841 19.434 36.706 1.00 60.16 101 VAL A N 1
ATOM 820 C CA . VAL A 1 101 ? -43.737 18.420 37.278 1.00 60.16 101 VAL A CA 1
ATOM 821 C C . VAL A 1 101 ? -42.899 17.228 37.764 1.00 60.16 101 VAL A C 1
ATOM 823 O O . VAL A 1 101 ? -42.176 16.646 36.952 1.00 60.16 101 VAL A O 1
ATOM 826 N N . PRO A 1 102 ? -42.984 16.814 39.044 1.00 53.03 102 PRO A N 1
ATOM 827 C CA . PRO A 1 102 ? -42.186 15.703 39.552 1.00 53.03 102 PRO A CA 1
ATOM 828 C C . PRO A 1 102 ? -42.585 14.378 38.889 1.00 53.03 102 PRO A C 1
ATOM 830 O O . PRO A 1 102 ? -43.674 13.853 39.130 1.00 53.03 102 PRO A O 1
ATOM 833 N N . LEU A 1 103 ? -41.691 13.798 38.086 1.00 57.19 103 LEU A N 1
ATOM 834 C CA . LEU A 1 103 ? -41.785 12.384 37.731 1.00 57.19 103 LEU A CA 1
ATOM 835 C C . LEU A 1 103 ? -41.458 11.577 38.991 1.00 57.19 103 LEU A C 1
ATOM 837 O O . LEU A 1 103 ? -40.349 11.646 39.516 1.00 57.19 103 LEU A O 1
ATOM 841 N N . HIS A 1 104 ? -42.458 10.864 39.511 1.00 55.16 104 HIS A N 1
ATOM 842 C CA . HIS A 1 104 ? -42.336 10.032 40.706 1.00 55.16 104 HIS A CA 1
ATOM 843 C C . HIS A 1 104 ? -41.170 9.045 40.552 1.00 55.16 104 HIS A C 1
ATOM 845 O O . HIS A 1 104 ? -41.207 8.157 39.699 1.00 55.16 104 HIS A O 1
ATOM 851 N N . CYS A 1 105 ? -40.146 9.179 41.397 1.00 53.88 105 CYS A N 1
ATOM 852 C CA . CYS A 1 105 ? -39.141 8.135 41.557 1.00 53.88 105 CYS A CA 1
ATOM 853 C C . CYS A 1 105 ? -39.826 6.861 42.081 1.00 53.88 105 CYS A C 1
ATOM 855 O O . CYS A 1 105 ? -40.622 6.951 43.022 1.00 53.88 105 CYS A O 1
ATOM 857 N N . PRO A 1 106 ? -39.532 5.675 41.519 1.00 59.09 106 PRO A N 1
ATOM 858 C CA . PRO A 1 106 ? -40.042 4.431 42.076 1.00 59.09 106 PRO A CA 1
ATOM 859 C C . PRO A 1 106 ? -39.501 4.247 43.506 1.00 59.09 106 PRO A C 1
ATOM 861 O O . PRO A 1 106 ? -38.330 4.555 43.753 1.00 59.09 106 PRO A O 1
ATOM 864 N N . PRO A 1 107 ? -40.326 3.767 44.456 1.00 55.53 107 PRO A N 1
ATOM 865 C CA . PRO A 1 107 ? -39.906 3.612 45.842 1.00 55.53 107 PRO A CA 1
ATOM 866 C C . PRO A 1 107 ? -38.772 2.588 45.959 1.00 55.53 107 PRO A C 1
ATOM 868 O O . PRO A 1 107 ? -38.804 1.519 45.345 1.00 55.53 107 PRO A O 1
ATOM 871 N N . SER A 1 108 ? -37.764 2.931 46.762 1.00 59.72 108 SER A N 1
ATOM 872 C CA . SER A 1 108 ? -36.660 2.045 47.1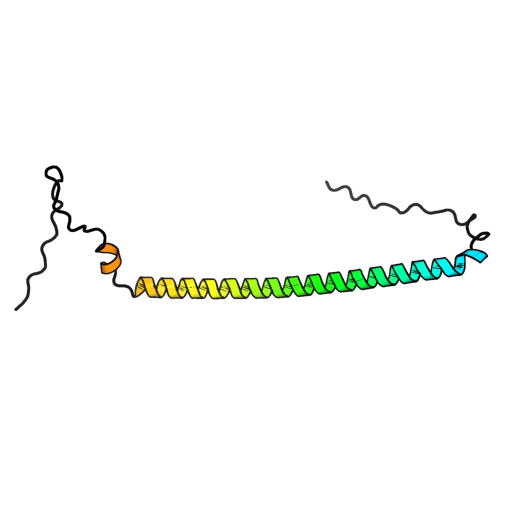32 1.00 59.72 108 SER A CA 1
ATOM 873 C C . SER A 1 108 ? -37.197 0.763 47.784 1.00 59.72 108 SER A C 1
ATOM 875 O O . SER A 1 108 ? -38.130 0.850 48.588 1.00 59.72 108 SER A O 1
ATOM 877 N N . PRO A 1 109 ? -36.628 -0.422 47.490 1.00 57.59 109 PRO A N 1
ATOM 878 C CA . PRO A 1 109 ? -37.055 -1.651 48.148 1.00 57.59 109 PRO A CA 1
ATOM 879 C C . PRO A 1 109 ? -36.786 -1.561 49.660 1.00 57.59 109 PRO A C 1
ATOM 881 O O . PRO A 1 109 ? -35.780 -0.963 50.060 1.00 57.59 109 PRO A O 1
ATOM 884 N N . PRO A 1 110 ? -37.668 -2.124 50.507 1.00 53.59 110 PRO A N 1
ATOM 885 C CA . PRO A 1 110 ? -37.511 -2.041 51.951 1.00 53.59 110 PRO A CA 1
ATOM 886 C C . PRO A 1 110 ? -36.235 -2.765 52.384 1.00 53.59 110 PRO A C 1
ATOM 888 O O . PRO A 1 110 ? -35.948 -3.875 51.931 1.00 53.59 110 PRO A O 1
ATOM 891 N N . LEU A 1 111 ? -35.475 -2.117 53.269 1.00 53.69 111 LEU A N 1
ATOM 892 C CA . LEU A 1 111 ? -34.359 -2.736 53.974 1.00 53.69 111 LEU A CA 1
ATOM 893 C C . LEU A 1 111 ? -34.921 -3.890 54.809 1.00 53.69 111 LEU A C 1
ATOM 895 O O . LEU A 1 111 ? -35.674 -3.664 55.756 1.00 53.69 111 LEU A O 1
ATOM 899 N N . GLN A 1 112 ? -34.592 -5.121 54.424 1.00 50.34 112 GLN A N 1
ATOM 900 C CA . GLN A 1 112 ? -34.765 -6.267 55.308 1.00 50.34 112 GLN A CA 1
ATOM 901 C C . GLN A 1 112 ? -33.702 -6.152 56.404 1.00 50.34 112 GLN A C 1
ATOM 903 O O . GLN A 1 112 ? -32.519 -6.012 56.089 1.00 50.34 112 GLN A O 1
ATOM 908 N N . TYR A 1 113 ? -34.164 -6.116 57.655 1.00 51.25 113 TYR A N 1
ATOM 909 C CA . TYR A 1 113 ? -33.326 -6.185 58.853 1.00 51.25 113 TYR A CA 1
ATOM 910 C C . TYR A 1 113 ? -32.600 -7.527 58.944 1.00 51.25 113 TYR A C 1
ATOM 912 O O . TYR A 1 113 ? -33.225 -8.550 58.582 1.00 51.25 113 TYR A O 1
#

Foldseek 3Di:
DPPPPPPDDDDDDPPPCPVPCVVCVVVVVVVVVVVVVVVVVVVVVVVVVVVVVVVVVVVVVVVVVVVVVVVVVVVVCVVPPPPCVVVVVPPPPDDDDPPDDDPDDDDDDDDDD

Organism: Papilio machaon (NCBI:txid76193)

Sequence (113 aa):
MWNMMCDVMPTISEDSISQRSSQFSGEDANFEQLMVSMLDERDKLVESLRETQERLNDSEVRLKDVEKERDSLQRQIAANLPQRLVKHVVCDTRSPRPWEVPLHCPPSPPLQY

Secondary structure (DSSP, 8-state):
-------PPPPPPGGGTTTTHHHHHHHHHHHHHHHHHHHHHHHHHHHHHHHHHHHHHHHHHHHHHHHHHHHHHHHHHHHHS-HHHHHSTT-------TT----PPPPPPP---